Protein AF-A0AA86MGY9-F1 (afdb_monomer_lite)

Secondary structure (DSSP, 8-state):
--HHHHHHHHHHHHHHHHHH-HHHHHHH-S-HHHHHHHHHHHHHTT-HHHHHHHHHT---GGGHHHHHHHHHHHHHHHHTT-

Foldseek 3Di:
DPLVLLLVLLLLLLVVVCVLDVPVSVVPDPDSVVSSVVSSVCLVVVVCVVVLVVLVPDPDPVCVVVSVVSNVSSVVSVVVVD

Organism: NCBI:txid137838

Structure (mmCIF, N/CA/C/O backbone):
data_AF-A0AA86MGY9-F1
#
_entry.id   AF-A0AA86MGY9-F1
#
loop_
_atom_site.group_PDB
_atom_site.id
_atom_site.type_symbol
_atom_site.label_atom_id
_atom_site.label_alt_id
_atom_site.label_comp_id
_atom_site.label_asym_id
_atom_site.label_entity_id
_atom_site.label_seq_id
_atom_site.pdbx_PDB_ins_code
_atom_site.Cartn_x
_atom_site.Cartn_y
_atom_site.Cartn_z
_atom_site.occupancy
_atom_site.B_iso_or_equiv
_atom_site.auth_seq_id
_atom_site.auth_comp_id
_atom_site.auth_asym_id
_atom_site.auth_atom_id
_atom_site.pdbx_PDB_model_num
ATOM 1 N N . MET A 1 1 ? -10.833 5.812 13.823 1.00 58.31 1 MET A N 1
ATOM 2 C CA . MET A 1 1 ? -9.663 5.852 12.923 1.00 58.31 1 MET A CA 1
ATOM 3 C C . MET A 1 1 ? -8.779 7.019 13.314 1.00 58.31 1 MET A C 1
ATOM 5 O O . MET A 1 1 ? -9.309 8.097 13.554 1.00 58.31 1 MET A O 1
ATOM 9 N N . ASN A 1 2 ? -7.463 6.818 13.416 1.00 71.00 2 ASN A N 1
ATOM 10 C CA . ASN A 1 2 ? -6.542 7.951 13.386 1.00 71.00 2 ASN A CA 1
ATOM 11 C C . ASN A 1 2 ? -6.231 8.228 11.909 1.00 71.00 2 ASN A C 1
ATOM 13 O O . ASN A 1 2 ? -5.406 7.530 11.323 1.00 71.00 2 ASN A O 1
ATOM 17 N N . ASN A 1 3 ? -6.961 9.174 11.315 1.00 82.62 3 ASN A N 1
ATOM 18 C CA . ASN A 1 3 ? -6.928 9.464 9.877 1.00 82.62 3 ASN A CA 1
ATOM 19 C C . ASN A 1 3 ? -5.511 9.795 9.374 1.00 82.62 3 ASN A C 1
ATOM 21 O O . ASN A 1 3 ? -5.187 9.485 8.235 1.00 82.62 3 ASN A O 1
ATOM 25 N N . GLU A 1 4 ? -4.643 10.339 10.234 1.00 89.88 4 GLU A N 1
ATOM 26 C CA . GLU A 1 4 ? -3.247 10.638 9.891 1.00 89.88 4 GLU A CA 1
ATOM 27 C C . GLU A 1 4 ? -2.431 9.367 9.621 1.00 89.88 4 GLU A C 1
ATOM 29 O O . GLU A 1 4 ? -1.746 9.285 8.609 1.00 89.88 4 GLU A O 1
ATOM 34 N N . LYS A 1 5 ? -2.563 8.330 10.460 1.00 92.06 5 LYS A N 1
ATOM 35 C CA . LYS A 1 5 ? -1.824 7.066 10.276 1.00 92.06 5 LYS A CA 1
ATOM 36 C C . LYS A 1 5 ? -2.254 6.312 9.020 1.00 92.06 5 LYS A C 1
ATOM 38 O O . LYS A 1 5 ? -1.432 5.660 8.384 1.00 92.06 5 LYS A O 1
ATOM 43 N N . ILE A 1 6 ? -3.543 6.378 8.685 1.00 94.00 6 ILE A N 1
ATOM 44 C CA . ILE A 1 6 ? -4.073 5.755 7.467 1.00 94.00 6 ILE A CA 1
ATOM 45 C C . ILE A 1 6 ? -3.543 6.494 6.241 1.00 94.00 6 ILE A C 1
ATOM 47 O O . ILE A 1 6 ? -3.089 5.849 5.304 1.00 94.00 6 ILE A O 1
ATOM 51 N N . LEU A 1 7 ? -3.533 7.830 6.270 1.00 95.81 7 LEU A N 1
ATOM 52 C CA . LEU A 1 7 ? -2.979 8.634 5.184 1.00 95.81 7 LEU A CA 1
ATOM 53 C C . LEU A 1 7 ? -1.477 8.386 4.994 1.00 95.81 7 LEU A C 1
ATOM 55 O O . LEU A 1 7 ? -1.030 8.194 3.868 1.00 95.81 7 LEU A O 1
ATOM 59 N N . GLU A 1 8 ? -0.698 8.333 6.077 1.00 96.25 8 GLU A N 1
ATOM 60 C CA . GLU A 1 8 ? 0.730 7.995 6.011 1.00 96.25 8 GLU A CA 1
ATOM 61 C C . GLU A 1 8 ? 0.966 6.618 5.378 1.00 96.25 8 GLU A C 1
ATOM 63 O O . GLU A 1 8 ? 1.873 6.461 4.557 1.00 96.25 8 GLU A O 1
ATOM 68 N N . LEU A 1 9 ? 0.148 5.621 5.731 1.00 96.88 9 LEU A N 1
ATOM 69 C CA . LEU A 1 9 ? 0.242 4.293 5.132 1.00 96.88 9 LEU A CA 1
ATOM 70 C C . LEU A 1 9 ? -0.188 4.294 3.660 1.00 96.88 9 LEU A C 1
ATOM 72 O O . LEU A 1 9 ? 0.490 3.679 2.842 1.00 96.88 9 LEU A O 1
ATOM 76 N N . ALA A 1 10 ? -1.244 5.027 3.305 1.00 97.88 10 ALA A N 1
ATOM 77 C CA . ALA A 1 10 ? -1.678 5.172 1.920 1.00 97.88 10 ALA A CA 1
ATOM 78 C C . ALA A 1 10 ? -0.573 5.777 1.041 1.00 97.88 10 ALA A C 1
ATOM 80 O O . ALA A 1 10 ? -0.247 5.228 -0.005 1.00 97.88 10 ALA A O 1
ATOM 81 N N . VAL A 1 11 ? 0.100 6.830 1.516 1.00 98.31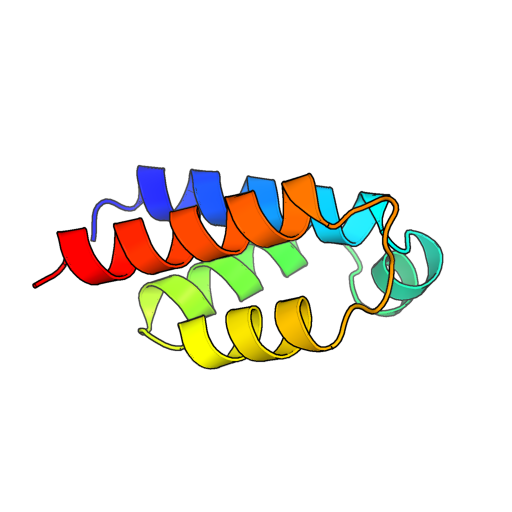 11 VAL A N 1
ATOM 82 C CA . VAL A 1 11 ? 1.243 7.441 0.816 1.00 98.31 11 VAL A CA 1
ATOM 83 C C . VAL A 1 11 ? 2.420 6.467 0.674 1.00 98.31 11 VAL A C 1
ATOM 85 O O . VAL A 1 11 ? 3.093 6.451 -0.361 1.00 98.31 11 VAL A O 1
ATOM 88 N N . LYS A 1 12 ? 2.697 5.650 1.698 1.00 98.25 12 LYS A N 1
ATOM 89 C CA . LYS A 1 12 ? 3.752 4.625 1.633 1.00 98.25 12 LYS A CA 1
ATOM 90 C C . LYS A 1 12 ? 3.448 3.552 0.586 1.00 98.25 12 LYS A C 1
ATOM 92 O O . LYS A 1 12 ? 4.353 3.191 -0.162 1.00 98.25 12 LYS A O 1
ATOM 97 N N . ILE A 1 13 ? 2.210 3.056 0.549 1.00 98.31 13 ILE A N 1
ATOM 98 C CA . ILE A 1 13 ? 1.765 2.042 -0.416 1.00 98.31 13 ILE A CA 1
ATOM 99 C C . ILE A 1 13 ? 1.808 2.617 -1.835 1.00 98.31 13 ILE A C 1
ATOM 101 O O . ILE A 1 13 ? 2.409 2.004 -2.709 1.00 98.31 13 ILE A O 1
ATOM 105 N N . ASP A 1 14 ? 1.287 3.829 -2.038 1.00 98.56 14 ASP A N 1
ATOM 106 C CA . ASP A 1 14 ? 1.339 4.524 -3.328 1.00 98.56 14 ASP A CA 1
ATOM 107 C C . ASP A 1 14 ? 2.778 4.699 -3.842 1.00 98.56 14 ASP A C 1
ATOM 109 O O . ASP A 1 14 ? 3.087 4.407 -4.994 1.00 98.56 14 ASP A O 1
ATOM 113 N N . THR A 1 15 ? 3.688 5.128 -2.963 1.00 98.50 15 THR A N 1
ATOM 114 C CA . THR A 1 15 ? 5.111 5.273 -3.311 1.00 98.50 15 THR A CA 1
ATOM 115 C C . THR A 1 15 ? 5.734 3.931 -3.696 1.00 98.50 15 THR A C 1
ATOM 117 O O . THR A 1 15 ? 6.580 3.875 -4.582 1.00 98.50 15 THR A O 1
ATOM 120 N N . PHE A 1 16 ? 5.341 2.850 -3.024 1.00 98.31 16 PHE A N 1
ATOM 121 C CA . PHE A 1 16 ? 5.827 1.516 -3.346 1.00 98.31 16 PHE A CA 1
ATOM 122 C C . PHE A 1 16 ? 5.323 1.023 -4.705 1.00 98.31 16 PHE A C 1
ATOM 124 O O . PHE A 1 16 ? 6.143 0.533 -5.471 1.00 98.31 16 PHE A O 1
ATOM 131 N N . ASP A 1 17 ? 4.040 1.203 -5.024 1.00 97.88 17 ASP A N 1
ATOM 132 C CA . ASP A 1 17 ? 3.479 0.804 -6.322 1.00 97.88 17 ASP A CA 1
ATOM 133 C C . ASP A 1 17 ? 4.169 1.536 -7.486 1.00 97.88 17 ASP A C 1
ATOM 135 O O . ASP A 1 17 ? 4.637 0.916 -8.441 1.00 97.88 17 ASP A O 1
ATOM 139 N N . TYR A 1 18 ? 4.369 2.852 -7.341 1.00 97.69 18 TYR A N 1
ATOM 140 C CA . TYR A 1 18 ? 5.097 3.652 -8.329 1.00 97.69 18 TYR A CA 1
ATOM 141 C C . TYR A 1 18 ? 6.545 3.172 -8.540 1.00 97.69 18 TYR A C 1
ATOM 143 O O . TYR A 1 18 ? 7.035 3.159 -9.671 1.00 97.69 18 TYR A O 1
ATOM 151 N N . ASP A 1 19 ? 7.250 2.818 -7.460 1.00 97.06 19 ASP A N 1
ATOM 152 C CA . ASP A 1 19 ? 8.632 2.331 -7.531 1.00 97.06 19 ASP A CA 1
ATOM 153 C C . ASP A 1 19 ? 8.724 0.916 -8.121 1.00 97.06 19 ASP A C 1
ATOM 155 O O . ASP A 1 19 ? 9.692 0.609 -8.819 1.00 97.06 19 ASP A O 1
ATOM 159 N N . TYR A 1 20 ? 7.749 0.063 -7.803 1.00 95.88 20 TYR A N 1
ATOM 160 C CA . TYR A 1 20 ? 7.709 -1.339 -8.200 1.00 95.88 20 TYR A CA 1
ATOM 161 C C . TYR A 1 20 ? 7.478 -1.489 -9.708 1.00 95.88 20 TYR A C 1
ATOM 163 O O . TYR A 1 20 ? 8.293 -2.115 -10.387 1.00 95.88 20 TYR A O 1
ATOM 171 N N . ASP A 1 21 ? 6.427 -0.858 -10.242 1.00 95.44 21 ASP A N 1
ATOM 172 C CA . ASP A 1 21 ? 6.141 -0.846 -11.678 1.00 95.44 21 ASP A CA 1
ATOM 173 C C . ASP A 1 21 ? 5.555 0.501 -12.124 1.00 95.44 21 ASP A C 1
ATOM 175 O O . ASP A 1 21 ? 4.349 0.702 -12.255 1.00 95.44 21 ASP A O 1
ATOM 179 N N . VAL A 1 22 ? 6.449 1.444 -12.428 1.00 95.94 22 VAL A N 1
ATOM 180 C CA . VAL A 1 22 ? 6.079 2.791 -12.885 1.00 95.94 22 VAL A CA 1
ATOM 181 C C . VAL A 1 22 ? 5.237 2.804 -14.168 1.00 95.94 22 VAL A C 1
ATOM 183 O O . VAL A 1 22 ? 4.549 3.794 -14.430 1.00 95.94 22 VAL A O 1
ATOM 186 N N . TYR A 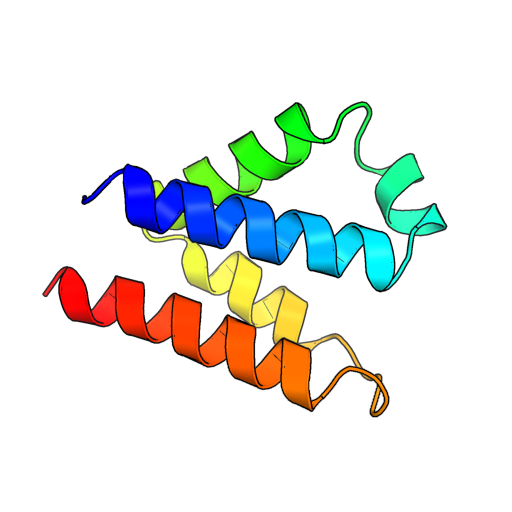1 23 ? 5.332 1.772 -15.013 1.00 96.50 23 TYR A N 1
ATOM 187 C CA . TYR A 1 23 ? 4.584 1.726 -16.268 1.00 96.50 23 TYR A CA 1
ATOM 188 C C . TYR A 1 23 ? 3.158 1.240 -16.028 1.00 96.50 23 TYR A C 1
ATOM 190 O O . TYR A 1 23 ? 2.235 1.897 -16.502 1.00 96.50 23 TYR A O 1
ATOM 198 N N . ASP A 1 24 ? 2.985 0.160 -15.263 1.00 95.94 24 ASP A N 1
ATOM 199 C CA . ASP A 1 24 ? 1.667 -0.330 -14.843 1.00 95.94 24 ASP A CA 1
ATOM 200 C C . ASP A 1 24 ? 0.936 0.711 -13.980 1.00 95.94 24 ASP A C 1
ATOM 202 O O . ASP A 1 24 ? -0.229 1.020 -14.227 1.00 95.94 24 ASP A O 1
ATOM 206 N N . TYR A 1 25 ? 1.654 1.363 -13.060 1.00 97.44 25 TYR A N 1
ATOM 207 C CA . TYR A 1 25 ? 1.121 2.459 -12.251 1.00 97.44 25 TYR A CA 1
ATOM 208 C C . TYR A 1 25 ? 0.518 3.576 -13.116 1.00 97.44 25 TYR A C 1
ATOM 210 O O . TYR A 1 25 ? -0.607 4.018 -12.893 1.00 97.44 25 TYR A O 1
ATOM 218 N N . LYS A 1 26 ? 1.262 4.036 -14.130 1.00 97.12 26 LYS A N 1
A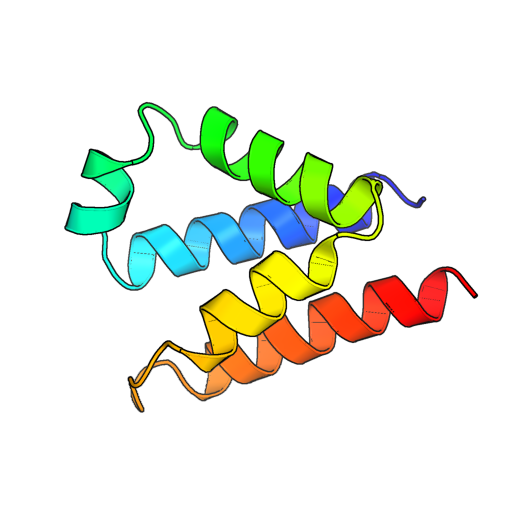TOM 219 C CA . LYS A 1 26 ? 0.833 5.135 -15.014 1.00 97.12 26 LYS A CA 1
ATOM 220 C C . LYS A 1 26 ? -0.255 4.739 -16.008 1.00 97.12 26 LYS A C 1
ATOM 222 O O . LYS A 1 26 ? -0.844 5.630 -16.612 1.00 97.12 26 LYS A O 1
ATOM 227 N N . ASP A 1 27 ? -0.480 3.445 -16.223 1.00 97.81 27 ASP A N 1
ATOM 228 C CA . ASP A 1 27 ? -1.607 2.953 -17.021 1.00 97.81 27 ASP A CA 1
ATOM 229 C C . ASP A 1 27 ? -2.908 2.946 -16.201 1.00 97.81 27 ASP A C 1
ATOM 231 O O . ASP A 1 27 ? -3.989 3.163 -16.746 1.00 97.81 27 ASP A O 1
ATOM 235 N N . LYS A 1 28 ? -2.800 2.739 -14.881 1.00 96.94 28 LYS A N 1
ATOM 236 C CA . LYS A 1 28 ? -3.938 2.642 -13.956 1.00 96.94 28 LYS A CA 1
ATOM 237 C C . LYS A 1 28 ? -4.381 3.977 -13.365 1.00 96.94 28 LYS A C 1
ATOM 239 O O . LYS A 1 28 ? -5.580 4.169 -13.174 1.00 96.94 28 LYS A O 1
ATOM 244 N N . TYR A 1 29 ? -3.442 4.875 -13.068 1.00 97.44 29 TYR A N 1
ATOM 245 C CA . TYR A 1 29 ? -3.717 6.093 -12.305 1.00 97.44 29 TYR A CA 1
ATOM 246 C C . TYR A 1 29 ? -3.268 7.358 -13.041 1.00 97.44 29 TYR A C 1
ATOM 248 O O . TYR A 1 29 ? -2.123 7.471 -13.484 1.00 97.44 29 TYR A O 1
ATOM 256 N N . ASP A 1 30 ? -4.172 8.339 -13.114 1.00 95.19 30 ASP A N 1
ATOM 257 C CA . ASP A 1 30 ? -3.905 9.648 -13.720 1.00 95.19 30 ASP A CA 1
ATOM 258 C C . ASP A 1 30 ? -3.040 10.527 -12.802 1.00 95.19 30 ASP A C 1
ATOM 260 O O . ASP A 1 30 ? -2.141 11.242 -13.262 1.00 95.19 30 ASP A O 1
ATOM 264 N N . THR A 1 31 ? -3.300 10.477 -11.492 1.00 96.50 31 THR A N 1
ATOM 265 C CA . THR A 1 31 ? -2.562 11.229 -10.474 1.00 96.50 31 THR A CA 1
ATOM 266 C C . THR A 1 31 ? -2.206 10.365 -9.270 1.00 96.50 31 THR A C 1
ATOM 268 O O . THR A 1 31 ? -2.805 9.318 -9.030 1.00 96.50 31 THR A O 1
ATOM 271 N N . ARG A 1 32 ? -1.225 10.823 -8.478 1.00 97.44 32 ARG A N 1
ATOM 272 C CA . ARG A 1 32 ? -0.897 10.158 -7.208 1.00 97.44 32 ARG A CA 1
ATOM 273 C C . ARG A 1 32 ? -2.041 10.281 -6.214 1.00 97.44 32 ARG A C 1
ATOM 275 O O . ARG A 1 32 ? -2.279 9.371 -5.430 1.00 97.44 32 ARG A O 1
ATOM 282 N N . GLU A 1 33 ? -2.730 11.416 -6.240 1.00 97.94 33 GLU A N 1
ATOM 283 C CA . GLU A 1 33 ? -3.884 11.681 -5.397 1.00 97.94 33 GLU A CA 1
ATOM 284 C C . GLU A 1 33 ? -4.986 10.632 -5.605 1.00 97.94 33 GLU A C 1
ATOM 286 O O . GLU A 1 33 ? -5.501 10.130 -4.609 1.00 97.94 33 GLU A O 1
ATOM 291 N N . ASP A 1 34 ? -5.268 10.221 -6.848 1.00 98.00 34 ASP A N 1
ATOM 292 C CA . ASP A 1 34 ? -6.293 9.204 -7.145 1.00 98.00 34 ASP A CA 1
ATOM 293 C C . ASP A 1 34 ? -5.989 7.863 -6.459 1.00 98.00 34 ASP A C 1
ATOM 295 O O . ASP A 1 34 ? -6.841 7.283 -5.784 1.00 98.00 34 ASP A O 1
ATOM 299 N N . HIS A 1 35 ? -4.746 7.391 -6.573 1.00 98.31 35 HIS A N 1
ATOM 300 C CA . HIS A 1 35 ? -4.342 6.126 -5.965 1.00 98.31 35 HIS A CA 1
ATOM 301 C C . HIS A 1 35 ? -4.265 6.209 -4.433 1.00 98.31 35 HIS A C 1
ATOM 303 O O . HIS A 1 35 ? -4.700 5.295 -3.727 1.00 98.31 35 HIS A O 1
ATOM 309 N N . ILE A 1 36 ? -3.764 7.324 -3.887 1.00 98.50 36 ILE A N 1
ATOM 310 C CA . ILE A 1 36 ? -3.741 7.558 -2.436 1.00 98.50 36 ILE A CA 1
ATOM 311 C C . ILE A 1 36 ? -5.166 7.557 -1.868 1.00 98.50 36 ILE A C 1
ATOM 313 O O . ILE A 1 36 ? -5.388 6.982 -0.800 1.00 98.50 36 ILE A O 1
ATOM 317 N N . GLU A 1 37 ? -6.130 8.178 -2.555 1.00 97.81 37 GLU A N 1
ATOM 318 C CA . GLU A 1 37 ? -7.539 8.179 -2.149 1.00 97.81 37 GLU A CA 1
ATOM 319 C C . GLU A 1 37 ? -8.149 6.771 -2.180 1.00 97.81 37 GLU A C 1
ATOM 321 O O . GLU A 1 37 ? -8.855 6.397 -1.237 1.00 97.81 37 GLU A O 1
ATOM 326 N N . GLU A 1 38 ? -7.835 5.964 -3.197 1.00 98.00 38 GLU A N 1
ATOM 327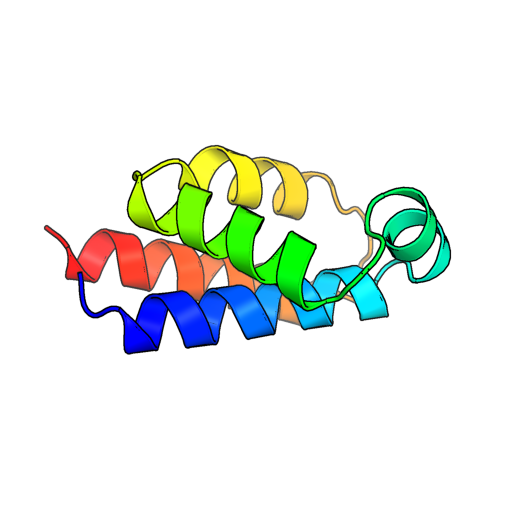 C CA . GLU A 1 38 ? -8.259 4.563 -3.276 1.00 98.00 38 GLU A CA 1
ATOM 328 C C . GLU A 1 38 ? -7.736 3.747 -2.086 1.00 98.00 38 GLU A C 1
ATOM 330 O O . GLU A 1 38 ? -8.524 3.147 -1.347 1.00 98.00 38 GLU A O 1
ATOM 335 N N . ILE A 1 39 ? -6.424 3.786 -1.831 1.00 97.88 39 ILE A N 1
ATOM 336 C CA . ILE A 1 39 ? -5.807 3.059 -0.714 1.00 97.88 39 ILE A CA 1
ATOM 337 C C . ILE A 1 39 ? -6.373 3.542 0.624 1.00 97.88 39 ILE A C 1
ATOM 339 O O . ILE A 1 39 ? -6.698 2.736 1.502 1.00 97.88 39 ILE A O 1
ATOM 343 N N . TYR A 1 40 ? -6.511 4.859 0.795 1.00 96.56 40 TYR A N 1
ATOM 344 C CA . TYR A 1 40 ? -7.087 5.439 2.004 1.00 96.56 40 TYR A CA 1
ATOM 345 C C . TYR A 1 40 ? -8.517 4.937 2.232 1.00 96.56 40 TYR A C 1
ATOM 347 O O . TYR A 1 40 ? -8.866 4.600 3.366 1.00 96.56 40 TYR A O 1
ATOM 355 N N . SER A 1 41 ? -9.337 4.866 1.179 1.00 96.31 41 SER A N 1
ATOM 356 C CA . SER A 1 41 ? -10.709 4.353 1.237 1.00 96.31 41 SER A CA 1
ATOM 357 C C . SER A 1 41 ? -10.740 2.883 1.662 1.00 96.31 41 SER A C 1
ATOM 359 O O . SER A 1 41 ? -11.426 2.549 2.631 1.00 96.31 41 SER A O 1
ATOM 361 N N . LEU A 1 42 ? -9.930 2.028 1.027 1.00 96.31 42 LEU A N 1
ATOM 362 C CA . LEU A 1 42 ? -9.829 0.602 1.365 1.00 96.31 42 LEU A CA 1
ATOM 363 C C . LEU A 1 42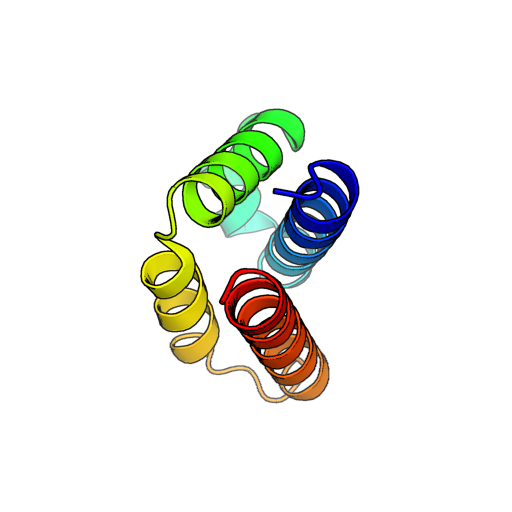 ? -9.452 0.399 2.841 1.00 96.31 42 LEU A C 1
ATOM 365 O O . LEU A 1 42 ? -10.141 -0.302 3.583 1.00 96.31 42 LEU A O 1
ATOM 369 N N . LEU A 1 43 ? -8.402 1.079 3.308 1.00 93.88 43 LEU A N 1
ATOM 370 C CA . LEU A 1 43 ? -7.957 1.000 4.704 1.00 93.88 43 LEU A CA 1
ATOM 371 C C . LEU A 1 43 ? -8.999 1.560 5.686 1.00 93.88 43 LEU A C 1
ATOM 373 O O . LEU A 1 43 ? -9.162 1.041 6.790 1.00 93.88 43 LEU A O 1
ATOM 377 N N . SER A 1 44 ? -9.718 2.616 5.300 1.00 93.06 44 SER A N 1
ATOM 378 C CA . SER A 1 44 ? -10.769 3.232 6.120 1.00 93.06 44 SER A CA 1
ATOM 379 C C . SER A 1 44 ? -12.002 2.342 6.275 1.00 93.06 44 SER A C 1
ATOM 381 O O . SER A 1 44 ? -12.663 2.383 7.315 1.00 93.06 44 SER A O 1
ATOM 383 N N . ASN A 1 45 ? -12.300 1.527 5.262 1.00 93.12 45 ASN A N 1
ATOM 384 C CA . ASN A 1 45 ? -13.456 0.633 5.237 1.00 93.12 45 ASN A CA 1
ATOM 385 C C . ASN A 1 45 ? -13.165 -0.765 5.809 1.00 93.12 45 ASN A C 1
ATOM 387 O O . ASN A 1 45 ? -14.081 -1.581 5.906 1.00 93.12 45 ASN A O 1
ATOM 391 N N . ASN A 1 46 ? -11.942 -1.021 6.288 1.00 91.50 46 ASN A N 1
ATOM 392 C CA . ASN A 1 46 ? -11.452 -2.349 6.686 1.00 91.50 46 ASN A CA 1
ATOM 393 C C . ASN A 1 46 ? -11.456 -3.360 5.522 1.00 91.50 46 ASN A C 1
ATOM 395 O O . ASN A 1 46 ? -11.781 -4.536 5.691 1.00 91.50 46 ASN A O 1
ATOM 399 N N . GLU A 1 47 ? -11.137 -2.874 4.325 1.00 95.38 47 GLU A N 1
ATOM 400 C CA . GLU A 1 47 ? -10.943 -3.668 3.111 1.00 95.38 47 GLU A CA 1
ATOM 401 C C . GLU A 1 47 ? -9.440 -3.871 2.844 1.00 95.38 47 GLU A C 1
ATOM 403 O O . GLU A 1 47 ? -9.006 -4.028 1.705 1.00 95.38 47 GLU A O 1
ATOM 408 N N . GLU A 1 48 ? -8.616 -3.882 3.901 1.00 93.56 48 GLU A N 1
ATOM 409 C CA . GLU A 1 48 ? -7.162 -4.012 3.781 1.00 93.56 48 GLU A CA 1
ATOM 410 C C . GLU A 1 48 ? -6.712 -5.350 3.181 1.00 93.56 48 GLU A C 1
ATOM 412 O O . GLU A 1 48 ? -5.611 -5.439 2.641 1.00 93.56 48 GLU A O 1
ATOM 417 N N . ASP A 1 49 ? -7.569 -6.374 3.229 1.00 95.31 49 ASP A N 1
ATOM 418 C CA . ASP A 1 49 ? -7.310 -7.681 2.623 1.00 95.31 49 ASP A CA 1
ATOM 419 C C . ASP A 1 49 ? -7.066 -7.559 1.102 1.00 95.31 49 ASP A C 1
ATOM 421 O O . ASP A 1 49 ? -6.237 -8.289 0.566 1.00 95.31 49 ASP A O 1
ATOM 425 N N . VAL A 1 50 ? -7.683 -6.577 0.424 1.00 96.56 50 VAL A N 1
ATOM 426 C CA . VAL A 1 50 ? -7.440 -6.287 -1.005 1.00 96.56 50 VAL A CA 1
ATOM 427 C C . VAL A 1 50 ? -5.977 -5.900 -1.248 1.00 96.56 50 VAL A C 1
ATOM 429 O O . VAL A 1 50 ? -5.339 -6.388 -2.181 1.00 96.56 50 VAL A O 1
ATOM 432 N N . ILE A 1 51 ? -5.423 -5.056 -0.375 1.00 97.12 51 ILE A N 1
ATOM 433 C CA . ILE A 1 51 ? -4.038 -4.578 -0.466 1.00 97.12 51 ILE A CA 1
ATOM 434 C C . ILE A 1 51 ? -3.067 -5.704 -0.089 1.00 97.12 51 ILE A C 1
ATOM 436 O O . ILE A 1 51 ? -2.034 -5.879 -0.734 1.00 97.12 51 ILE A O 1
ATOM 440 N N . LEU A 1 52 ? -3.395 -6.489 0.941 1.00 96.69 52 LEU A N 1
ATOM 441 C CA . LEU A 1 52 ? -2.571 -7.619 1.381 1.00 96.69 52 LEU A CA 1
ATOM 442 C C . LEU A 1 52 ? -2.473 -8.709 0.305 1.00 96.69 52 LEU A C 1
ATOM 444 O O . LEU A 1 52 ? -1.389 -9.256 0.094 1.00 96.69 52 LEU A O 1
ATOM 448 N N . ASP A 1 53 ? -3.573 -9.001 -0.391 1.00 97.50 53 ASP A N 1
ATOM 449 C CA . ASP A 1 53 ? -3.585 -9.958 -1.497 1.00 97.50 53 ASP A CA 1
ATOM 450 C C . ASP A 1 53 ? -2.753 -9.461 -2.685 1.00 97.50 53 ASP A C 1
ATOM 452 O O . ASP A 1 53 ? -2.001 -10.242 -3.270 1.00 97.50 53 ASP A O 1
ATOM 456 N N . TRP A 1 54 ? -2.824 -8.168 -3.017 1.00 96.12 54 TRP A N 1
ATOM 457 C CA . TRP A 1 54 ? -1.956 -7.573 -4.036 1.00 96.12 54 TRP A CA 1
ATOM 458 C C . TRP A 1 54 ? -0.471 -7.695 -3.665 1.00 96.12 54 TRP A C 1
ATOM 460 O O . TRP A 1 54 ? 0.296 -8.259 -4.445 1.00 96.12 54 TRP A O 1
ATOM 470 N N . LEU A 1 55 ? -0.080 -7.277 -2.454 1.00 96.75 55 LEU A N 1
ATOM 471 C CA . LEU A 1 55 ? 1.305 -7.374 -1.970 1.00 96.75 55 LEU A CA 1
ATOM 472 C C . LEU A 1 55 ? 1.842 -8.810 -2.009 1.00 96.75 55 LEU A C 1
ATOM 474 O O . LEU A 1 55 ? 3.003 -9.030 -2.340 1.00 96.75 55 LEU A O 1
ATOM 478 N N . LYS A 1 56 ? 1.003 -9.798 -1.685 1.00 95.19 56 LYS A N 1
ATOM 479 C CA . LYS A 1 56 ? 1.375 -11.219 -1.697 1.00 95.19 56 LYS A CA 1
ATOM 480 C C . LYS A 1 56 ? 1.618 -11.773 -3.105 1.00 95.19 56 LYS A C 1
ATOM 482 O O . LYS A 1 56 ? 2.328 -12.766 -3.246 1.00 95.19 56 LYS A O 1
ATOM 487 N N . ASN A 1 57 ? 1.006 -11.174 -4.124 1.00 95.56 57 ASN A N 1
ATOM 488 C CA . ASN A 1 57 ? 1.158 -11.598 -5.516 1.00 95.56 57 ASN A CA 1
ATOM 489 C C . ASN A 1 57 ? 2.380 -10.973 -6.205 1.00 95.56 57 ASN A C 1
ATOM 491 O O . ASN A 1 57 ? 2.677 -11.338 -7.342 1.00 95.56 57 ASN A O 1
ATOM 495 N N . ILE A 1 58 ? 3.087 -10.058 -5.537 1.00 94.75 58 ILE A N 1
ATOM 496 C CA . ILE A 1 58 ? 4.349 -9.513 -6.028 1.00 94.75 58 ILE A CA 1
ATOM 497 C C . ILE A 1 58 ? 5.459 -10.536 -5.772 1.00 94.75 58 ILE A C 1
ATOM 499 O O . ILE A 1 58 ? 5.847 -10.780 -4.631 1.00 94.75 58 ILE A O 1
ATOM 503 N N . ASP A 1 59 ? 5.971 -11.123 -6.851 1.00 91.06 59 ASP A N 1
ATOM 504 C CA . ASP A 1 59 ? 7.095 -12.065 -6.836 1.00 91.06 59 ASP A CA 1
ATOM 505 C C . ASP A 1 59 ? 8.379 -11.346 -7.280 1.00 91.06 59 ASP A C 1
ATOM 507 O O . ASP A 1 59 ? 8.834 -11.483 -8.417 1.00 91.06 59 ASP A O 1
ATOM 511 N N . ASP A 1 60 ? 8.913 -10.491 -6.400 1.00 91.31 60 ASP A N 1
ATOM 512 C CA . ASP A 1 60 ? 10.169 -9.768 -6.626 1.00 91.31 60 ASP A CA 1
ATOM 513 C C . ASP A 1 60 ? 11.021 -9.711 -5.345 1.00 91.31 60 ASP A C 1
ATOM 515 O O . ASP A 1 60 ? 10.757 -8.942 -4.414 1.00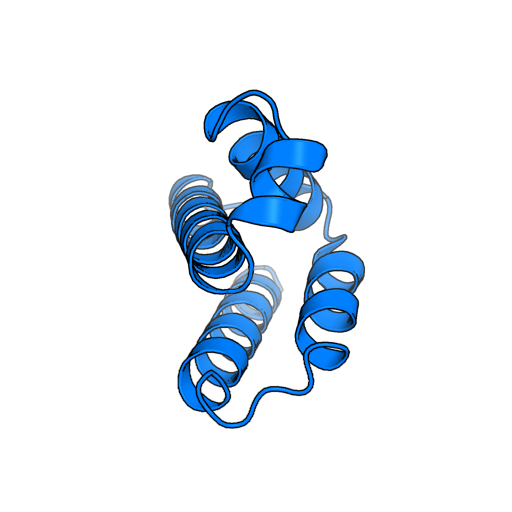 91.31 60 ASP A O 1
ATOM 519 N N . GLU A 1 61 ? 12.082 -10.525 -5.315 1.00 85.44 61 GLU A N 1
ATOM 520 C CA . GLU A 1 61 ? 13.032 -10.621 -4.197 1.00 85.44 61 GLU A CA 1
ATOM 521 C C . GLU A 1 61 ? 13.711 -9.275 -3.874 1.00 85.44 61 GLU A C 1
ATOM 523 O O . GLU A 1 61 ? 14.081 -9.026 -2.726 1.00 85.44 61 GLU A O 1
ATOM 528 N N . GLY A 1 62 ? 13.845 -8.366 -4.850 1.00 94.00 62 GLY A N 1
ATOM 529 C CA . GLY A 1 62 ? 14.429 -7.038 -4.642 1.00 94.00 62 GLY A CA 1
ATOM 530 C C . GLY A 1 62 ? 13.585 -6.129 -3.745 1.00 94.00 62 GLY A C 1
ATOM 531 O O . GLY A 1 62 ? 14.099 -5.154 -3.189 1.00 94.00 62 GLY A O 1
ATOM 532 N N . TYR A 1 63 ? 12.306 -6.462 -3.568 1.00 93.88 63 TYR A N 1
ATOM 533 C CA . TYR A 1 63 ? 11.344 -5.691 -2.789 1.00 93.88 63 TYR A CA 1
ATOM 534 C C . TYR A 1 63 ? 10.845 -6.415 -1.535 1.00 93.88 63 TYR A C 1
ATOM 536 O O . TYR A 1 63 ? 10.054 -5.834 -0.790 1.00 93.88 63 TYR A O 1
ATOM 544 N N . GLU A 1 64 ? 11.330 -7.626 -1.246 1.00 95.12 64 GLU A N 1
ATOM 545 C CA . GLU A 1 64 ? 10.844 -8.470 -0.146 1.00 95.12 64 GLU A CA 1
ATOM 546 C C . GLU A 1 64 ? 10.816 -7.733 1.208 1.00 95.12 64 GLU A C 1
ATOM 548 O O . GLU A 1 64 ? 9.825 -7.792 1.940 1.00 95.12 64 GLU A O 1
ATOM 553 N N . GLU A 1 65 ? 11.865 -6.974 1.543 1.00 96.12 65 GLU A N 1
ATOM 554 C CA . GLU A 1 65 ? 11.915 -6.190 2.786 1.00 96.12 65 GLU A CA 1
ATOM 555 C C . GLU A 1 65 ? 10.819 -5.110 2.832 1.00 96.12 65 GLU A C 1
ATOM 557 O O . GLU A 1 65 ? 10.144 -4.940 3.852 1.00 96.12 65 GLU A O 1
ATOM 562 N N . ARG A 1 66 ? 10.607 -4.397 1.718 1.00 97.06 66 ARG A N 1
ATOM 563 C CA . ARG A 1 66 ? 9.592 -3.339 1.612 1.00 97.06 66 ARG A CA 1
ATOM 564 C C . ARG A 1 66 ? 8.182 -3.923 1.674 1.00 97.06 66 ARG A C 1
ATOM 566 O O . ARG A 1 66 ? 7.353 -3.386 2.405 1.00 97.06 66 ARG A O 1
ATOM 573 N N . ILE A 1 67 ? 7.937 -5.036 0.984 1.00 97.44 67 ILE A N 1
ATOM 574 C CA . ILE A 1 67 ? 6.662 -5.767 1.004 1.00 97.44 67 ILE A CA 1
ATOM 575 C C . ILE A 1 67 ? 6.340 -6.222 2.430 1.00 97.44 67 ILE A C 1
ATOM 577 O O . ILE A 1 67 ? 5.265 -5.922 2.949 1.00 97.44 67 ILE A O 1
ATOM 581 N N . ASN A 1 68 ? 7.294 -6.868 3.106 1.00 96.50 68 ASN A N 1
ATOM 582 C CA . ASN A 1 68 ? 7.124 -7.318 4.488 1.00 96.50 68 ASN A CA 1
ATOM 583 C C . ASN A 1 68 ? 6.882 -6.149 5.456 1.00 96.50 68 ASN A C 1
ATOM 585 O O . ASN A 1 68 ? 6.074 -6.260 6.381 1.00 96.50 68 ASN A O 1
ATOM 589 N N . SER A 1 69 ? 7.562 -5.019 5.254 1.00 97.19 69 SER A N 1
ATOM 590 C CA . SER A 1 69 ? 7.350 -3.801 6.042 1.00 97.19 69 SER A CA 1
ATOM 591 C C . SER A 1 69 ? 5.922 -3.264 5.882 1.00 97.19 69 SER A C 1
ATOM 593 O O . SER A 1 69 ? 5.229 -3.065 6.881 1.00 97.19 69 SER A O 1
ATOM 595 N N . LEU A 1 70 ? 5.435 -3.131 4.642 1.00 97.75 70 LEU A N 1
ATOM 596 C CA . LEU A 1 70 ? 4.063 -2.693 4.357 1.00 97.75 70 LEU A CA 1
ATOM 597 C C . LEU A 1 70 ? 3.020 -3.650 4.939 1.00 97.75 70 LEU A C 1
ATOM 599 O O . LEU A 1 70 ? 2.055 -3.204 5.557 1.00 97.75 70 LEU A O 1
ATOM 603 N N . TYR A 1 71 ? 3.240 -4.960 4.811 1.00 96.44 71 TYR A N 1
ATOM 604 C CA . TYR A 1 71 ? 2.354 -5.977 5.376 1.00 96.44 71 TYR A CA 1
ATOM 605 C C . TYR A 1 71 ? 2.207 -5.806 6.898 1.00 96.44 71 TYR A C 1
ATOM 607 O O . TYR A 1 71 ? 1.098 -5.809 7.437 1.00 96.44 71 TYR A O 1
ATOM 615 N N . ASN A 1 72 ? 3.322 -5.591 7.604 1.00 95.50 72 ASN A N 1
ATOM 616 C CA . ASN A 1 72 ? 3.317 -5.351 9.048 1.00 95.50 72 ASN A CA 1
ATOM 617 C C . ASN A 1 72 ? 2.661 -4.015 9.426 1.00 95.50 72 ASN A C 1
ATOM 619 O O . ASN A 1 72 ? 1.917 -3.967 10.409 1.00 95.50 72 ASN A O 1
ATOM 623 N N . ASP A 1 73 ? 2.896 -2.950 8.654 1.00 95.62 73 ASP A N 1
ATOM 624 C CA . ASP A 1 73 ? 2.258 -1.646 8.866 1.00 95.62 73 ASP A CA 1
ATOM 625 C C . ASP A 1 73 ? 0.722 -1.756 8.746 1.00 95.62 73 ASP A C 1
ATOM 627 O O . ASP A 1 73 ? 0.002 -1.277 9.628 1.00 95.62 73 ASP A O 1
ATOM 631 N N . ILE A 1 74 ? 0.213 -2.468 7.730 1.00 94.19 74 ILE A N 1
ATOM 632 C CA . ILE A 1 74 ? -1.227 -2.728 7.538 1.00 94.19 74 ILE A CA 1
ATOM 633 C C . ILE A 1 74 ? -1.811 -3.496 8.737 1.00 94.19 74 ILE A C 1
ATOM 635 O O . ILE A 1 74 ? -2.817 -3.085 9.326 1.00 94.19 74 ILE A O 1
ATOM 639 N N . LEU A 1 75 ? -1.155 -4.580 9.171 1.00 91.31 75 LEU A N 1
ATOM 640 C CA . LEU A 1 75 ? -1.602 -5.362 10.331 1.00 91.31 75 LEU A CA 1
ATOM 641 C C . LEU A 1 75 ? -1.563 -4.566 11.644 1.00 91.31 75 LEU A C 1
ATOM 643 O O . LEU A 1 75 ? -2.405 -4.765 12.525 1.00 91.31 75 LEU A O 1
ATOM 647 N N . SER A 1 76 ? -0.590 -3.669 11.798 1.00 89.44 76 SER A N 1
ATOM 648 C CA . SER A 1 76 ? -0.472 -2.798 12.968 1.00 89.44 76 SER A CA 1
ATOM 649 C C . SER A 1 76 ? -1.650 -1.828 13.060 1.00 89.44 76 SER A C 1
ATOM 651 O O . SER A 1 76 ? -2.232 -1.666 14.139 1.00 89.44 76 SER A O 1
ATOM 653 N N . ILE A 1 77 ? -2.071 -1.249 11.928 1.00 83.62 77 ILE A N 1
ATOM 654 C CA . ILE A 1 77 ? -3.275 -0.411 11.867 1.00 83.62 77 ILE A CA 1
ATOM 655 C C . ILE A 1 77 ? -4.517 -1.225 12.249 1.00 83.62 77 ILE A C 1
ATOM 657 O O . ILE A 1 77 ? -5.263 -0.782 13.122 1.00 83.62 77 ILE A O 1
ATOM 661 N N . LYS A 1 78 ? -4.685 -2.443 11.713 1.00 77.19 78 LYS A N 1
ATOM 662 C CA . LYS A 1 78 ? -5.801 -3.349 12.060 1.00 77.19 78 LYS A CA 1
ATOM 663 C C . LYS A 1 78 ? -5.892 -3.632 13.565 1.00 77.19 78 LYS A C 1
ATOM 665 O O . LYS A 1 78 ? -6.974 -3.609 14.149 1.00 77.19 78 LYS A O 1
ATOM 670 N N . ASN A 1 79 ? -4.755 -3.885 14.215 1.00 71.50 79 ASN A N 1
ATOM 671 C CA . ASN A 1 79 ? -4.706 -4.208 15.644 1.00 71.50 79 ASN A CA 1
ATOM 672 C C . ASN A 1 79 ? -4.861 -2.983 16.557 1.00 71.50 79 ASN A C 1
ATOM 674 O O . ASN A 1 79 ? -5.335 -3.130 17.678 1.00 71.50 79 ASN A O 1
ATOM 678 N N . CYS A 1 80 ? -4.516 -1.781 16.088 1.00 61.38 80 CYS A N 1
ATOM 679 C CA . CYS A 1 80 ? -4.756 -0.531 16.818 1.00 61.38 80 CYS A CA 1
ATOM 680 C C . CYS A 1 80 ? -6.244 -0.121 16.860 1.00 61.38 80 CYS A C 1
ATOM 682 O O . CYS A 1 80 ? -6.580 0.861 17.522 1.00 61.38 80 CYS A O 1
ATOM 684 N N . ILE A 1 81 ? -7.114 -0.824 16.126 1.00 57.06 81 ILE A N 1
ATOM 685 C CA . ILE A 1 81 ? -8.546 -0.519 15.973 1.00 57.06 81 ILE A CA 1
ATOM 686 C C . ILE A 1 81 ? -9.436 -1.473 16.807 1.00 57.06 81 ILE A C 1
ATOM 688 O O . ILE A 1 81 ? -10.621 -1.187 16.980 1.00 57.06 81 ILE A O 1
ATOM 692 N N . LYS A 1 82 ? -8.882 -2.566 17.361 1.00 49.56 82 LYS A N 1
ATOM 693 C CA . LYS A 1 82 ? -9.600 -3.523 18.230 1.00 49.56 82 LYS A CA 1
ATOM 694 C C . LYS A 1 82 ? -9.638 -3.117 19.701 1.00 49.56 82 LYS A C 1
ATOM 696 O O . LYS A 1 82 ? -8.632 -2.565 20.195 1.00 49.56 82 LYS A O 1
#

Radius of gyration: 12.28 Å; chains: 1; bounding box: 28×24×35 Å

pLDDT: mean 92.76, std 9.75, range [49.56, 98.56]

Sequence (82 aa):
MNNEKILELAVKIDTFDYDYDVYDYKDKYDTREDHIEEIYSLLSNNEEDVILDWLKNIDDEGYEERINSLYNDILSIKNCIK